Protein AF-A0A7J6QS42-F1 (afdb_monomer)

Sequence (152 aa):
EAPVTGYMFGKGLYFADCSSKSANYCFASRDSPYGVLVLCEVALGDQYKRVAAEYEAKRSCRKAKAHSTWGMGKTAPDPTAEAELPSVGGVTVPMGPLIDTTELVDAEAAQLGETSSLLYNEFIVYNTAQRDTLSRTGGFHANGSKHVIATD

InterPro domains:
  IPR012317 Poly(ADP-ribose) polymerase, catalytic domain [PF00644] (1-130)
  IPR012317 Poly(ADP-ribose) polymerase, catalytic domain [PS51059] (1-149)
  IPR050800 ADP-ribosyltransferase diphtheria toxin-like [PTHR10459] (1-130)

Solvent-accessible surface area (backbone atoms only — not comparable to full-atom values): 8600 Å² total; per-residue (Å²): 135,81,69,91,89,71,47,52,55,25,90,56,53,53,28,18,70,45,64,70,64,21,50,63,67,44,69,52,38,96,93,44,72,74,63,80,81,50,71,30,44,37,61,38,48,53,62,32,76,35,34,53,76,35,63,59,35,64,60,50,19,53,74,70,72,26,59,15,37,32,40,46,18,34,31,38,49,33,85,87,37,59,42,72,39,68,93,73,76,57,35,34,30,64,28,69,60,73,39,82,32,46,69,62,40,50,55,52,12,61,76,71,74,52,68,66,75,40,60,48,44,35,39,33,36,71,52,79,87,42,54,53,57,93,82,74,92,76,93,76,94,64,101,33,71,45,34,48,30,27,39,87

Secondary structure (DSSP, 8-state):
---TT--TTSSSEEEESSHHHHHHTTT--SSS------EEEEE--SEEEESS--TTHHHHHHHTT-SEEEE--SEEE-TTSEEEEGGGTSEEEEPSPEEE-HHHHHHHHHHHT-----SB-EEEES-GGGEE-SS--------S-EEEEEE-

Structure (mmCIF, N/CA/C/O backbone):
data_AF-A0A7J6QS42-F1
#
_entry.id   AF-A0A7J6QS42-F1
#
loop_
_atom_site.group_PDB
_atom_site.id
_atom_site.type_symbol
_atom_site.label_atom_id
_atom_site.label_alt_id
_atom_site.label_comp_id
_atom_site.label_asym_id
_atom_site.label_entity_id
_atom_site.label_seq_id
_atom_site.pdbx_PDB_ins_code
_atom_site.Cartn_x
_atom_site.Cartn_y
_atom_site.Cartn_z
_a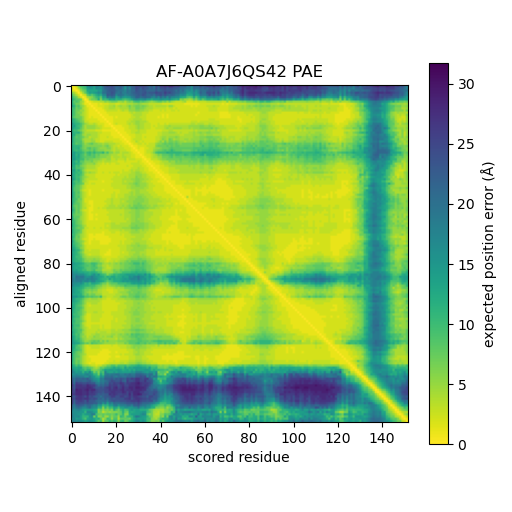tom_site.occupancy
_atom_site.B_iso_or_equiv
_atom_site.auth_seq_id
_atom_site.auth_comp_id
_atom_site.auth_asym_id
_atom_site.auth_atom_id
_atom_site.pdbx_PDB_model_num
ATOM 1 N N . GLU A 1 1 ? -2.488 -18.233 -7.571 1.00 37.78 1 GLU A N 1
ATOM 2 C CA . GLU A 1 1 ? -2.923 -18.108 -6.166 1.00 37.78 1 GLU A CA 1
ATOM 3 C C . GLU A 1 1 ? -1.658 -17.992 -5.329 1.00 37.78 1 GLU A C 1
ATOM 5 O O . GLU A 1 1 ? -0.790 -18.844 -5.477 1.00 37.78 1 GLU A O 1
ATOM 10 N N . ALA A 1 2 ? -1.474 -16.889 -4.601 1.00 34.91 2 ALA A N 1
ATOM 11 C CA . ALA A 1 2 ? -0.277 -16.680 -3.783 1.00 34.91 2 ALA A CA 1
ATOM 12 C C . ALA A 1 2 ? -0.443 -17.389 -2.420 1.00 34.91 2 ALA A C 1
ATOM 14 O O . ALA A 1 2 ? -1.568 -17.471 -1.921 1.00 34.91 2 ALA A O 1
ATOM 15 N N . PRO A 1 3 ? 0.630 -17.941 -1.823 1.00 38.31 3 PRO A N 1
ATOM 16 C CA . PRO A 1 3 ? 0.547 -18.712 -0.585 1.00 38.31 3 PRO A CA 1
ATOM 17 C C . PRO A 1 3 ? 0.034 -17.889 0.612 1.00 38.31 3 PRO A C 1
ATOM 19 O O . PRO A 1 3 ? 0.295 -16.697 0.751 1.00 38.31 3 PRO A O 1
ATOM 22 N N . VAL A 1 4 ? -0.686 -18.574 1.508 1.00 45.41 4 VAL A N 1
ATOM 23 C CA . VAL A 1 4 ? -1.508 -18.029 2.613 1.00 45.41 4 VAL A CA 1
ATOM 24 C C . VAL A 1 4 ? -0.695 -17.295 3.701 1.00 45.41 4 VAL A C 1
ATOM 26 O O . VAL A 1 4 ? -1.272 -16.654 4.573 1.00 45.41 4 VAL A O 1
ATOM 29 N N . THR A 1 5 ? 0.637 -17.313 3.633 1.00 43.00 5 THR A N 1
ATOM 30 C CA . THR A 1 5 ? 1.536 -16.612 4.567 1.00 43.00 5 THR A CA 1
ATOM 31 C C . THR A 1 5 ? 1.853 -15.161 4.170 1.00 43.00 5 THR A C 1
ATOM 33 O O . THR A 1 5 ? 2.549 -14.488 4.920 1.00 43.00 5 THR A O 1
ATOM 36 N N . GLY A 1 6 ? 1.374 -14.671 3.015 1.00 54.16 6 GLY A N 1
ATOM 37 C CA . GLY A 1 6 ? 1.755 -13.361 2.451 1.00 54.16 6 GLY A CA 1
ATOM 38 C C . GLY A 1 6 ? 0.734 -12.219 2.570 1.00 54.16 6 GLY A C 1
ATOM 39 O O . GLY A 1 6 ? 0.999 -11.130 2.080 1.00 54.16 6 GLY A O 1
ATOM 40 N N . TYR A 1 7 ? -0.435 -12.427 3.187 1.00 69.56 7 TYR A N 1
ATOM 41 C CA . TYR A 1 7 ? -1.496 -11.408 3.231 1.00 69.56 7 TYR A CA 1
ATOM 42 C C . TYR A 1 7 ? -1.469 -10.585 4.521 1.00 69.56 7 TYR A C 1
ATOM 44 O O . TYR A 1 7 ? -2.244 -10.860 5.440 1.00 69.56 7 TYR A O 1
ATOM 52 N N . MET A 1 8 ? -0.623 -9.553 4.582 1.00 85.38 8 MET A N 1
ATOM 53 C CA . MET A 1 8 ? -0.547 -8.662 5.753 1.00 85.38 8 MET A CA 1
ATOM 54 C C . MET A 1 8 ? -1.893 -8.005 6.099 1.00 85.38 8 MET A C 1
ATOM 56 O O . MET A 1 8 ? -2.140 -7.714 7.264 1.00 85.38 8 MET A O 1
ATOM 60 N N . PHE A 1 9 ? -2.791 -7.839 5.123 1.00 92.44 9 PHE A N 1
ATOM 61 C CA . PHE A 1 9 ? -4.093 -7.182 5.292 1.00 92.44 9 PHE A CA 1
ATOM 62 C C . PHE A 1 9 ? -5.266 -8.032 4.783 1.00 92.44 9 PHE A C 1
ATOM 64 O O . PHE A 1 9 ? -6.273 -7.521 4.276 1.00 92.44 9 PHE A O 1
ATOM 71 N N . GLY A 1 10 ? -5.138 -9.355 4.897 1.00 90.06 10 GLY A N 1
ATOM 72 C CA . GLY A 1 10 ? -6.159 -10.308 4.468 1.00 90.06 10 GLY A CA 1
ATOM 73 C C . GLY A 1 10 ? -6.274 -10.453 2.944 1.00 90.06 10 GLY A C 1
ATOM 74 O O . GLY A 1 10 ? -5.496 -9.899 2.168 1.00 90.06 10 GLY A O 1
ATOM 75 N N . LYS A 1 11 ? -7.247 -11.252 2.492 1.00 89.31 11 LYS A N 1
ATOM 76 C CA . LYS A 1 11 ? -7.420 -11.577 1.065 1.00 89.31 11 LYS A CA 1
ATOM 77 C C . LYS A 1 11 ? -7.986 -10.386 0.284 1.00 89.31 11 LYS A C 1
ATOM 79 O O . LYS A 1 11 ? -9.170 -10.069 0.429 1.00 89.31 11 LYS A O 1
ATOM 84 N N . GLY A 1 12 ? -7.164 -9.794 -0.577 1.00 89.19 12 GLY A N 1
ATOM 85 C CA . GLY A 1 12 ? -7.501 -8.674 -1.460 1.00 89.19 12 GLY A CA 1
ATOM 86 C C . GLY A 1 12 ? -6.528 -8.571 -2.638 1.00 89.19 12 GLY A C 1
ATOM 87 O O . GLY A 1 12 ? -5.664 -9.433 -2.801 1.00 89.19 12 GLY A O 1
ATOM 88 N N . LEU A 1 13 ? -6.693 -7.539 -3.462 1.00 89.19 13 LEU A N 1
ATOM 89 C CA . LEU A 1 13 ? -5.721 -7.154 -4.491 1.00 89.19 13 LEU A CA 1
ATOM 90 C C . LEU A 1 13 ? -4.771 -6.117 -3.891 1.00 89.19 13 LEU A C 1
ATOM 92 O O . LEU A 1 13 ? -5.256 -5.139 -3.323 1.00 89.19 13 LEU A O 1
ATOM 96 N N . TYR A 1 14 ? -3.466 -6.356 -4.010 1.00 90.38 14 TYR A N 1
ATOM 97 C CA . TYR A 1 14 ? -2.408 -5.548 -3.408 1.00 90.38 14 TYR A CA 1
ATOM 98 C C . TYR A 1 14 ? -1.747 -4.669 -4.464 1.00 90.38 14 TYR A C 1
ATOM 100 O O . TYR A 1 14 ? -1.490 -5.111 -5.587 1.00 90.38 14 TYR A O 1
ATOM 108 N N . PHE A 1 15 ? -1.493 -3.424 -4.085 1.00 90.69 15 PHE A N 1
ATOM 109 C CA . PHE A 1 15 ? -0.854 -2.431 -4.928 1.00 90.69 15 PHE A CA 1
ATOM 110 C C . PHE A 1 15 ? 0.157 -1.612 -4.115 1.00 90.69 15 PHE A C 1
ATOM 112 O O . PHE A 1 15 ? -0.073 -1.359 -2.930 1.00 90.69 15 PHE A O 1
ATOM 119 N N . ALA A 1 16 ? 1.227 -1.141 -4.752 1.00 91.31 16 ALA A N 1
ATOM 120 C CA . ALA A 1 16 ? 2.218 -0.244 -4.166 1.00 91.31 16 ALA A CA 1
ATOM 121 C C . ALA A 1 16 ? 2.474 0.988 -5.047 1.00 91.31 16 ALA A C 1
ATOM 123 O O . ALA A 1 16 ? 2.611 0.906 -6.271 1.00 91.31 16 ALA A O 1
ATOM 124 N N . ASP A 1 17 ? 2.556 2.156 -4.413 1.00 90.69 17 ASP A N 1
ATOM 125 C CA . ASP A 1 17 ? 2.899 3.431 -5.065 1.00 90.69 17 ASP A CA 1
ATOM 126 C C . ASP A 1 17 ? 4.409 3.564 -5.337 1.00 90.69 17 ASP A C 1
ATOM 128 O O . ASP A 1 17 ? 4.863 4.506 -5.984 1.00 90.69 17 ASP A O 1
ATOM 132 N N . CYS A 1 18 ? 5.189 2.580 -4.888 1.00 89.06 18 CYS A N 1
ATOM 133 C CA . CYS A 1 18 ? 6.613 2.457 -5.122 1.00 89.06 18 CYS A CA 1
ATOM 134 C C . CYS A 1 18 ? 6.897 1.272 -6.055 1.00 89.06 18 CYS A C 1
ATOM 136 O O . CYS A 1 18 ? 6.730 0.110 -5.682 1.00 89.06 18 CYS A O 1
ATOM 138 N N . SER A 1 19 ? 7.392 1.555 -7.262 1.00 86.44 19 SER A N 1
ATOM 139 C 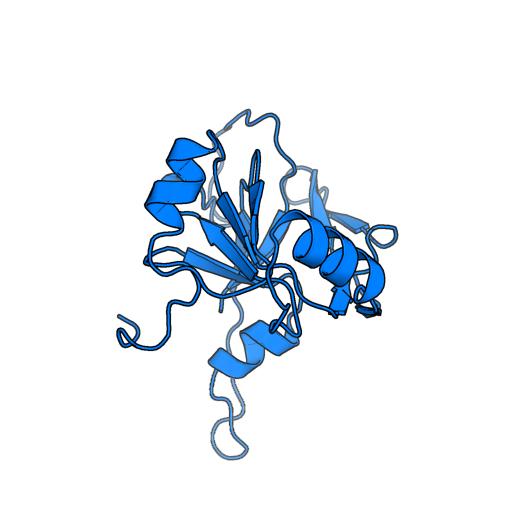CA . SER A 1 19 ? 7.647 0.527 -8.280 1.00 86.44 19 SER A CA 1
ATOM 140 C C . SER A 1 19 ? 8.665 -0.529 -7.848 1.00 86.44 19 SER A C 1
ATOM 142 O O . SER A 1 19 ? 8.542 -1.685 -8.246 1.00 86.44 19 SER A O 1
ATOM 144 N N . SER A 1 20 ? 9.654 -0.171 -7.020 1.00 84.00 20 SER A N 1
ATOM 145 C CA . SER A 1 20 ? 10.667 -1.116 -6.535 1.00 84.00 20 SER A CA 1
ATOM 146 C C . SER A 1 20 ? 10.085 -2.157 -5.578 1.00 84.00 20 SER A C 1
ATOM 148 O O . SER A 1 20 ? 10.562 -3.290 -5.567 1.00 84.00 20 SER A O 1
ATOM 150 N N . LYS A 1 21 ? 9.027 -1.820 -4.826 1.00 86.44 21 LYS A N 1
ATOM 151 C CA . LYS A 1 21 ? 8.308 -2.783 -3.985 1.00 86.44 21 LYS A CA 1
ATOM 152 C C . LYS A 1 21 ? 7.620 -3.839 -4.841 1.00 86.44 21 LYS A C 1
ATOM 154 O O . LYS A 1 21 ? 7.903 -5.019 -4.655 1.00 86.44 21 LYS A O 1
ATOM 159 N N . SER A 1 22 ? 6.836 -3.419 -5.830 1.00 83.19 22 SER A N 1
ATOM 160 C CA . SER A 1 22 ? 6.177 -4.342 -6.759 1.00 83.19 22 SER A CA 1
ATOM 161 C C . SER A 1 22 ? 7.177 -5.121 -7.622 1.00 83.19 22 SER A C 1
ATOM 163 O O . SER A 1 22 ? 6.989 -6.304 -7.895 1.00 83.19 22 SER A O 1
ATOM 165 N N . ALA A 1 23 ? 8.307 -4.513 -8.000 1.00 84.56 23 ALA A N 1
ATOM 166 C CA . ALA A 1 23 ? 9.351 -5.193 -8.770 1.00 84.56 23 ALA A CA 1
ATOM 167 C C . ALA A 1 23 ? 9.983 -6.368 -8.009 1.00 84.56 23 ALA A C 1
ATOM 169 O O . ALA A 1 23 ? 10.377 -7.353 -8.635 1.00 84.56 23 ALA A O 1
ATOM 170 N N . ASN A 1 24 ? 10.037 -6.316 -6.674 1.00 83.06 24 ASN A N 1
ATOM 171 C CA . ASN A 1 24 ? 10.552 -7.429 -5.873 1.00 83.06 24 ASN A CA 1
ATOM 172 C C . ASN A 1 24 ? 9.699 -8.698 -6.018 1.00 83.06 24 ASN A C 1
ATOM 174 O O . ASN A 1 24 ? 10.228 -9.804 -5.905 1.00 83.06 24 ASN A O 1
ATOM 178 N N . TYR A 1 25 ? 8.412 -8.556 -6.337 1.00 81.69 25 TYR A N 1
ATOM 179 C CA . TYR A 1 25 ? 7.516 -9.682 -6.587 1.00 81.69 25 TYR A CA 1
ATOM 180 C C . TYR A 1 25 ? 7.597 -10.232 -8.019 1.00 81.69 25 TYR A C 1
ATOM 182 O O . TYR A 1 25 ? 7.042 -11.292 -8.305 1.00 81.69 25 TYR A O 1
ATOM 190 N N . CYS A 1 26 ? 8.351 -9.590 -8.920 1.00 81.81 26 CYS A N 1
ATOM 191 C CA . CYS A 1 26 ? 8.650 -10.160 -10.238 1.00 81.81 26 CYS A CA 1
ATOM 192 C C . CYS A 1 26 ? 9.636 -11.340 -10.167 1.00 81.81 26 CYS A C 1
ATOM 194 O O . CYS A 1 26 ? 9.779 -12.057 -11.154 1.00 81.81 26 CYS A O 1
ATOM 196 N N . PHE A 1 27 ? 10.345 -11.524 -9.041 1.00 82.31 27 PHE A N 1
ATOM 197 C CA . PHE A 1 27 ? 11.399 -12.537 -8.866 1.00 82.31 27 PH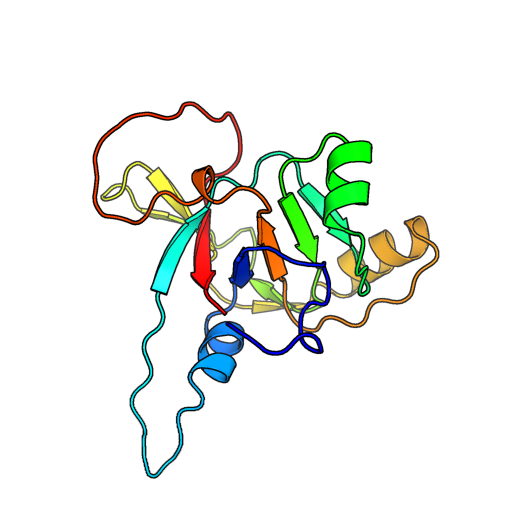E A CA 1
ATOM 198 C C . PHE A 1 27 ? 12.448 -12.539 -9.995 1.00 82.31 27 PHE A C 1
ATOM 200 O O . PHE A 1 27 ? 13.023 -13.578 -10.331 1.00 82.31 27 PHE A O 1
ATOM 207 N N . ALA A 1 28 ? 12.709 -11.362 -10.578 1.00 83.25 28 ALA A N 1
ATOM 208 C CA . ALA A 1 28 ? 13.736 -11.195 -11.594 1.00 83.25 28 ALA A CA 1
ATOM 209 C C . ALA A 1 28 ? 15.114 -11.512 -10.996 1.00 83.25 28 ALA A C 1
ATOM 211 O O . ALA A 1 28 ? 15.430 -11.163 -9.857 1.00 83.25 28 ALA A O 1
ATOM 212 N N . SER A 1 29 ? 15.950 -12.182 -11.777 1.00 87.31 29 SER A N 1
ATOM 213 C CA . SER A 1 29 ? 17.296 -12.589 -11.381 1.00 87.31 29 SER A CA 1
ATOM 214 C C . SER A 1 29 ? 18.284 -12.295 -12.503 1.00 87.31 29 SER A C 1
ATOM 216 O O . SER A 1 29 ? 17.900 -11.936 -13.613 1.00 87.31 29 SER A O 1
ATOM 218 N N . ARG A 1 30 ? 19.582 -12.465 -12.244 1.00 87.50 30 ARG A N 1
ATOM 219 C CA . ARG A 1 30 ? 20.602 -12.297 -13.293 1.00 87.50 30 ARG A CA 1
ATOM 220 C C . ARG A 1 30 ? 20.402 -13.271 -14.460 1.00 87.50 30 ARG A C 1
ATOM 222 O O . ARG A 1 30 ? 20.690 -12.902 -15.592 1.00 87.50 30 ARG A O 1
ATOM 229 N N . ASP A 1 31 ? 19.878 -14.463 -14.175 1.00 90.06 31 ASP A N 1
ATOM 230 C CA . ASP A 1 31 ? 19.617 -15.511 -15.168 1.00 90.06 31 ASP A CA 1
ATOM 231 C C . ASP A 1 31 ? 18.249 -15.344 -15.853 1.00 90.06 31 ASP A C 1
ATOM 233 O O . ASP A 1 31 ? 18.027 -15.863 -16.945 1.00 90.06 31 ASP A O 1
ATOM 237 N N . SER A 1 32 ? 17.333 -14.590 -15.234 1.00 85.94 32 SER A N 1
ATOM 238 C CA . SER A 1 32 ? 16.029 -14.224 -15.793 1.00 85.94 32 SER A CA 1
ATOM 239 C C . SER A 1 32 ? 15.713 -12.755 -15.477 1.00 85.94 32 SER A C 1
ATOM 241 O O . SER A 1 32 ? 15.030 -12.462 -14.493 1.00 85.94 32 SER A O 1
ATOM 243 N N . PRO A 1 33 ? 16.259 -11.805 -16.260 1.00 87.88 33 PRO A N 1
ATOM 244 C CA . PRO A 1 33 ? 16.255 -10.382 -15.906 1.00 87.88 33 PRO A CA 1
ATOM 245 C C . PRO A 1 33 ? 14.953 -9.656 -16.267 1.00 87.88 33 PRO A C 1
ATOM 247 O O . PRO A 1 33 ? 14.841 -8.451 -16.047 1.00 87.88 33 PRO A O 1
ATOM 250 N N . TYR A 1 34 ? 13.981 -10.354 -16.855 1.00 88.44 34 TYR A N 1
ATOM 251 C CA . TYR A 1 34 ? 12.743 -9.755 -17.338 1.00 88.44 34 TYR A CA 1
ATOM 252 C C . TYR A 1 34 ? 11.631 -9.909 -16.299 1.00 88.44 34 TYR A C 1
ATOM 254 O O . TYR A 1 34 ? 11.274 -11.022 -15.926 1.00 88.44 34 TYR A O 1
ATOM 262 N N . GLY A 1 35 ? 11.063 -8.783 -15.871 1.00 84.00 35 GLY A N 1
ATOM 263 C CA . GLY A 1 35 ? 9.864 -8.707 -15.039 1.00 84.00 35 GLY A CA 1
ATOM 264 C C . GLY A 1 35 ? 8.808 -7.836 -15.712 1.00 84.00 35 GLY A C 1
ATOM 265 O O . GLY A 1 35 ? 9.136 -6.966 -16.520 1.00 84.00 35 GLY A O 1
ATOM 266 N N . VAL A 1 36 ? 7.538 -8.074 -15.394 1.00 85.00 36 VAL A N 1
ATOM 267 C CA . VAL A 1 36 ? 6.422 -7.262 -15.888 1.00 85.00 36 VAL A CA 1
ATOM 268 C C . VAL A 1 36 ? 5.741 -6.625 -14.692 1.00 85.00 36 VAL A C 1
ATOM 270 O O . VAL A 1 36 ? 5.236 -7.326 -13.823 1.00 85.00 36 VAL A O 1
ATOM 273 N N . LEU A 1 37 ? 5.699 -5.296 -14.687 1.00 84.12 37 LEU A N 1
ATOM 274 C CA . LEU A 1 37 ? 4.870 -4.532 -13.767 1.00 84.12 37 LEU A CA 1
ATOM 275 C C . LEU A 1 37 ? 3.574 -4.146 -14.463 1.00 84.12 37 LEU A C 1
ATOM 277 O O . LEU A 1 37 ? 3.583 -3.698 -15.612 1.00 84.12 37 LEU A O 1
ATOM 281 N N . VAL A 1 38 ? 2.462 -4.300 -13.752 1.00 84.88 38 VAL A N 1
ATOM 282 C CA . VAL A 1 38 ? 1.153 -3.858 -14.224 1.00 84.88 38 VAL A CA 1
ATOM 283 C C . VAL A 1 38 ? 0.766 -2.610 -13.450 1.00 84.88 38 VAL A C 1
ATOM 285 O O . VAL A 1 38 ? 0.673 -2.632 -12.226 1.00 84.88 38 VAL A O 1
ATOM 288 N N . LEU A 1 39 ? 0.528 -1.523 -14.178 1.00 84.88 39 LEU A N 1
ATOM 289 C CA . LEU A 1 39 ? -0.059 -0.305 -13.634 1.00 84.88 39 LEU A CA 1
ATOM 290 C C . LEU A 1 39 ? -1.581 -0.401 -13.741 1.00 84.88 39 LEU A C 1
ATOM 292 O O . LEU A 1 39 ? -2.111 -0.726 -14.806 1.00 84.88 39 LEU A O 1
ATOM 296 N N . CYS A 1 40 ? -2.282 -0.130 -12.644 1.00 83.38 40 CYS A N 1
ATOM 297 C CA . CYS A 1 40 ? -3.742 -0.134 -12.595 1.00 83.38 40 CYS A CA 1
ATOM 298 C C . CYS A 1 40 ? -4.259 1.200 -12.068 1.00 83.38 40 CYS A C 1
ATOM 300 O O . CYS A 1 40 ? -3.696 1.737 -11.117 1.00 83.38 40 CYS A O 1
ATOM 302 N N . GLU A 1 41 ? -5.363 1.687 -12.636 1.00 84.69 41 GLU A N 1
ATOM 303 C CA . GLU A 1 41 ? -6.187 2.681 -11.955 1.00 84.69 41 GLU A CA 1
ATOM 304 C C . GLU A 1 41 ? -6.959 1.970 -10.838 1.00 84.69 41 GLU A C 1
ATOM 306 O O . GLU A 1 41 ? -7.647 0.967 -11.070 1.00 84.69 41 GLU A O 1
ATOM 311 N N . VAL A 1 42 ? -6.820 2.471 -9.613 1.00 83.56 42 VAL A N 1
ATOM 312 C CA . VAL A 1 42 ? -7.457 1.879 -8.437 1.00 83.56 42 VAL A CA 1
ATOM 313 C C . VAL A 1 42 ? -8.333 2.918 -7.753 1.00 83.56 42 VAL A C 1
ATOM 315 O O . VAL A 1 42 ? -7.864 3.971 -7.320 1.00 83.56 42 VAL A O 1
ATOM 318 N N . ALA A 1 43 ? -9.622 2.601 -7.621 1.00 86.69 43 ALA A N 1
ATOM 319 C CA . ALA A 1 43 ? -10.567 3.414 -6.864 1.00 86.69 43 ALA A CA 1
ATOM 320 C C . ALA A 1 43 ? -10.449 3.092 -5.365 1.00 86.69 43 ALA A C 1
ATOM 322 O O . ALA A 1 43 ? -11.113 2.181 -4.853 1.00 86.69 43 ALA A O 1
ATOM 323 N N . LEU A 1 44 ? -9.583 3.834 -4.667 1.00 88.44 44 LEU A N 1
ATOM 324 C CA . LEU A 1 44 ? -9.297 3.609 -3.246 1.00 88.44 44 LEU A CA 1
ATOM 325 C C . LEU A 1 44 ? -10.439 4.065 -2.329 1.00 88.44 44 LEU A C 1
ATOM 327 O O . LEU A 1 44 ? -10.699 3.395 -1.328 1.00 88.44 44 LEU A O 1
ATOM 331 N N . GLY A 1 45 ? -11.139 5.149 -2.685 1.00 89.50 45 GLY A N 1
ATOM 332 C CA . GLY A 1 45 ? -12.190 5.748 -1.851 1.00 89.50 45 GLY A CA 1
ATOM 333 C C . GLY A 1 45 ? -11.686 6.102 -0.447 1.00 89.50 45 GLY A C 1
ATOM 334 O O . GLY A 1 45 ? -10.494 6.314 -0.250 1.00 89.50 45 GLY A O 1
ATOM 335 N N . ASP A 1 46 ? -12.583 6.130 0.541 1.00 92.50 46 ASP A N 1
ATOM 336 C CA . ASP A 1 46 ? -12.177 6.220 1.950 1.00 92.50 46 ASP A CA 1
ATOM 337 C C . ASP A 1 46 ? -11.312 5.022 2.352 1.00 92.50 46 ASP A C 1
ATOM 339 O O . ASP A 1 46 ? -11.685 3.868 2.116 1.00 92.50 46 ASP A O 1
ATOM 343 N N . GLN A 1 47 ? -10.181 5.299 2.991 1.00 94.06 47 GLN A N 1
ATOM 344 C CA . GLN A 1 47 ? -9.170 4.297 3.302 1.00 94.06 47 GLN A CA 1
ATOM 345 C C . GLN A 1 47 ? -9.139 3.994 4.795 1.00 94.06 47 GLN A C 1
ATOM 347 O O . GLN A 1 47 ? -9.115 4.887 5.642 1.00 94.06 47 GLN A O 1
ATOM 352 N N . TYR A 1 48 ? -9.081 2.710 5.116 1.00 96.50 48 TYR A N 1
ATOM 353 C CA . TYR A 1 48 ? -8.820 2.217 6.450 1.00 96.50 48 TYR A CA 1
ATOM 354 C C . TYR A 1 48 ? -7.313 2.126 6.677 1.00 96.50 48 TYR A C 1
ATOM 356 O O . TYR A 1 48 ? -6.647 1.247 6.129 1.00 96.50 48 TYR A O 1
ATOM 364 N N . LYS A 1 49 ? -6.767 3.066 7.447 1.00 96.50 49 LYS A N 1
ATOM 365 C CA . LYS A 1 49 ? -5.329 3.152 7.708 1.00 96.50 49 LYS A CA 1
ATOM 366 C C . LYS A 1 49 ? -4.878 2.081 8.689 1.00 96.50 49 LYS A C 1
ATOM 368 O O . LYS A 1 49 ? -5.531 1.852 9.707 1.00 96.50 49 LYS A O 1
ATOM 373 N N . ARG A 1 50 ? -3.741 1.455 8.395 1.00 96.62 50 ARG A N 1
ATOM 374 C CA . ARG A 1 50 ? -3.065 0.495 9.265 1.00 96.62 50 ARG A CA 1
ATOM 375 C C . ARG A 1 50 ? -1.559 0.679 9.220 1.00 96.62 50 ARG A C 1
ATOM 377 O O . ARG A 1 50 ? -0.993 0.912 8.160 1.00 96.62 50 ARG A O 1
ATOM 384 N N . VAL A 1 51 ? -0.916 0.526 10.373 1.00 96.19 51 VAL A N 1
ATOM 385 C CA . VAL A 1 51 ? 0.546 0.638 10.522 1.00 96.19 51 VAL A CA 1
ATOM 386 C C . VAL A 1 51 ? 1.230 -0.718 10.729 1.00 96.19 51 VAL A C 1
ATOM 388 O O . VAL A 1 51 ? 2.446 -0.828 10.584 1.00 96.19 51 VAL A O 1
ATOM 391 N N . ALA A 1 52 ? 0.448 -1.752 11.047 1.00 93.62 52 ALA A N 1
ATOM 392 C CA . ALA A 1 52 ? 0.885 -3.127 11.247 1.00 93.62 52 ALA A CA 1
ATOM 393 C C . ALA A 1 52 ? -0.100 -4.108 10.594 1.00 93.62 52 ALA A C 1
ATOM 395 O O . ALA A 1 52 ? -1.228 -3.745 10.256 1.00 93.62 52 ALA A O 1
ATOM 396 N N . ALA A 1 53 ? 0.329 -5.360 10.417 1.00 92.56 53 ALA A N 1
ATOM 397 C CA . ALA A 1 53 ? -0.478 -6.396 9.783 1.00 92.56 53 ALA A CA 1
ATOM 398 C C . ALA A 1 53 ? -1.792 -6.665 10.541 1.00 92.56 53 ALA A C 1
ATOM 400 O O . ALA A 1 53 ? -1.812 -6.827 11.761 1.00 92.56 53 ALA A O 1
ATOM 401 N N . GLU A 1 54 ? -2.884 -6.808 9.794 1.00 92.75 54 GLU A N 1
ATOM 402 C CA . GLU A 1 54 ? -4.188 -7.223 10.299 1.00 92.75 54 GLU A CA 1
ATOM 403 C C . GLU A 1 54 ? -4.851 -8.195 9.314 1.00 92.75 54 GLU A C 1
ATOM 405 O O . GLU A 1 54 ? -5.450 -7.812 8.309 1.00 92.75 54 GLU A O 1
ATOM 410 N N . TYR A 1 55 ? -4.821 -9.486 9.640 1.00 91.31 55 TYR A N 1
ATOM 411 C CA . TYR A 1 55 ? -5.377 -10.538 8.780 1.00 91.31 55 TYR A CA 1
ATOM 412 C C . TYR A 1 55 ? -6.893 -10.410 8.538 1.00 91.31 55 TYR A C 1
ATOM 414 O O . TYR A 1 55 ? -7.399 -10.834 7.499 1.00 91.31 55 TYR A O 1
ATOM 422 N N . GLU A 1 56 ? -7.615 -9.774 9.466 1.00 92.75 56 GLU A N 1
ATOM 423 C CA . GLU A 1 56 ? -9.053 -9.490 9.376 1.00 92.75 56 GLU A CA 1
ATOM 424 C C . GLU A 1 56 ? -9.357 -8.093 8.794 1.00 92.75 56 GLU A C 1
ATOM 426 O O . GLU A 1 56 ? -10.497 -7.625 8.879 1.00 92.75 56 GLU A O 1
ATOM 431 N N . ALA A 1 57 ? -8.382 -7.419 8.166 1.00 93.31 57 ALA A N 1
ATOM 432 C CA . ALA A 1 57 ? -8.534 -6.038 7.696 1.00 93.31 57 ALA A CA 1
ATOM 433 C C . ALA A 1 57 ? -9.724 -5.842 6.745 1.00 93.31 57 ALA A C 1
ATOM 435 O O . ALA A 1 57 ? -10.387 -4.815 6.818 1.00 93.31 57 ALA A O 1
ATOM 436 N N . LYS A 1 58 ? -10.117 -6.845 5.943 1.00 93.56 58 LYS A N 1
ATOM 437 C CA . LYS A 1 58 ? -11.361 -6.781 5.144 1.00 93.56 58 LYS A CA 1
ATOM 438 C C . LYS A 1 58 ? -12.601 -6.527 6.009 1.00 93.56 58 LYS A C 1
ATOM 440 O O . LYS A 1 58 ? -13.483 -5.745 5.646 1.00 93.56 58 LYS A O 1
ATOM 445 N N . ARG A 1 59 ? -12.702 -7.213 7.149 1.00 94.12 59 ARG A N 1
ATOM 446 C CA . ARG A 1 59 ? -13.819 -7.063 8.087 1.00 94.12 59 ARG A CA 1
ATOM 447 C C . ARG A 1 59 ? -13.738 -5.716 8.803 1.00 94.12 59 ARG A C 1
ATOM 449 O O . ARG A 1 59 ? -14.775 -5.061 8.939 1.00 94.12 59 ARG A O 1
ATOM 456 N N . SER A 1 60 ? -12.544 -5.318 9.232 1.00 96.00 60 SER A N 1
ATOM 457 C CA . SER A 1 60 ? -12.300 -4.057 9.943 1.00 96.00 60 SER A CA 1
ATOM 458 C C . SER A 1 60 ? -12.527 -2.834 9.050 1.00 96.00 60 SER A C 1
ATOM 460 O O . SER A 1 60 ? -13.284 -1.952 9.442 1.00 96.00 60 SER A O 1
ATOM 462 N N . CYS A 1 61 ? -12.035 -2.846 7.810 1.00 95.31 61 CYS A N 1
ATOM 463 C CA . CYS A 1 61 ? -12.295 -1.841 6.773 1.00 95.31 61 CYS A CA 1
ATOM 464 C C . CYS A 1 61 ? -13.800 -1.621 6.570 1.00 95.31 61 CYS A C 1
ATOM 466 O O . CYS A 1 61 ? -14.292 -0.496 6.644 1.00 95.31 61 CYS A O 1
ATOM 468 N N . ARG A 1 62 ? -14.576 -2.707 6.426 1.00 93.56 62 ARG A N 1
ATOM 469 C CA . ARG A 1 62 ? -16.042 -2.615 6.319 1.00 93.56 62 ARG A CA 1
ATOM 470 C C . ARG A 1 62 ? -16.679 -2.022 7.578 1.00 93.56 62 ARG A C 1
ATOM 472 O O . ARG A 1 62 ? -17.620 -1.241 7.475 1.00 93.56 62 ARG A O 1
ATOM 479 N N . LYS A 1 63 ? -16.203 -2.399 8.770 1.00 96.25 63 LYS A N 1
ATOM 480 C CA . LYS A 1 63 ? -16.703 -1.858 10.047 1.00 96.25 63 LYS A CA 1
ATOM 481 C C . LYS A 1 63 ? -16.406 -0.360 10.174 1.00 96.25 63 LYS A C 1
ATOM 483 O O . LYS A 1 63 ? -17.257 0.375 10.667 1.00 96.25 63 LYS A O 1
ATOM 488 N N . ALA A 1 64 ? -15.247 0.072 9.685 1.00 95.38 64 ALA A N 1
ATOM 489 C CA . ALA A 1 64 ? -14.838 1.469 9.594 1.00 95.38 64 ALA A CA 1
ATOM 490 C C . ALA A 1 64 ? -15.566 2.248 8.482 1.00 95.38 64 ALA A C 1
ATOM 492 O O . ALA A 1 64 ? -15.355 3.447 8.356 1.00 95.38 64 ALA A O 1
ATOM 493 N N . LYS A 1 65 ? -16.443 1.590 7.703 1.00 94.94 65 LYS A N 1
ATOM 494 C CA . LYS A 1 65 ? -17.140 2.162 6.537 1.00 94.94 65 LYS A CA 1
ATOM 495 C C . LYS A 1 65 ? -16.181 2.696 5.462 1.00 94.94 65 LYS A C 1
ATOM 497 O O . LYS A 1 65 ? -16.529 3.617 4.737 1.00 94.94 65 LYS A O 1
ATOM 502 N N . ALA A 1 66 ? -15.004 2.087 5.357 1.00 92.56 66 ALA A N 1
ATOM 503 C CA . ALA A 1 66 ? -14.005 2.376 4.339 1.00 92.56 66 ALA A CA 1
ATOM 504 C C . ALA A 1 66 ? -14.109 1.395 3.156 1.00 92.56 66 ALA A C 1
ATOM 506 O O . ALA A 1 66 ? -14.699 0.312 3.265 1.00 92.56 66 ALA A O 1
ATOM 507 N N . HIS A 1 67 ? -13.506 1.773 2.032 1.00 93.06 67 HIS A N 1
ATOM 508 C CA . HIS A 1 67 ? -13.559 1.070 0.748 1.00 93.06 67 HIS A CA 1
ATOM 509 C C . HIS A 1 67 ? -12.283 0.273 0.443 1.00 93.06 67 HIS A C 1
ATOM 511 O O . HIS A 1 67 ? -12.324 -0.685 -0.333 1.00 93.06 67 HIS A O 1
ATOM 517 N N . SER A 1 68 ? -11.157 0.656 1.040 1.00 93.44 68 SER A N 1
ATOM 518 C CA . SER A 1 68 ? -9.856 0.001 0.890 1.00 93.44 68 SER A CA 1
ATOM 519 C C . SER A 1 68 ? -9.058 0.076 2.190 1.00 93.44 68 SER A C 1
ATOM 521 O O . SER A 1 68 ? -9.398 0.850 3.085 1.00 93.44 68 SER A O 1
ATOM 523 N N . THR A 1 69 ? -7.999 -0.721 2.302 1.00 95.56 69 THR A N 1
ATOM 524 C CA . THR A 1 69 ? -7.011 -0.603 3.383 1.00 95.56 69 THR A CA 1
ATOM 525 C C . THR A 1 69 ? -5.764 0.088 2.851 1.00 95.56 69 THR A C 1
ATOM 527 O O . THR A 1 69 ? -5.305 -0.229 1.753 1.00 95.56 69 THR A O 1
ATOM 530 N N . TRP A 1 70 ? -5.208 1.000 3.643 1.00 95.62 70 TRP A N 1
ATOM 531 C CA . TRP A 1 70 ? -3.901 1.603 3.413 1.00 95.62 70 TRP A CA 1
ATOM 532 C C . TRP A 1 70 ? -2.944 1.143 4.512 1.00 95.62 70 TRP A C 1
ATOM 534 O O . TRP A 1 70 ? -3.015 1.610 5.649 1.00 95.62 70 TRP A O 1
ATOM 544 N N . GLY A 1 71 ? -2.060 0.211 4.166 1.00 95.88 71 GLY A N 1
ATOM 545 C CA . GLY A 1 71 ? -0.877 -0.107 4.954 1.00 95.88 71 GLY A CA 1
ATOM 546 C C . GLY A 1 71 ? 0.137 1.022 4.806 1.00 95.88 71 GLY A C 1
ATOM 547 O O . GLY A 1 71 ? 0.719 1.183 3.736 1.00 95.88 71 GLY A O 1
ATOM 548 N N . MET A 1 72 ? 0.320 1.822 5.850 1.00 96.19 72 MET A N 1
ATOM 549 C CA . MET A 1 72 ? 1.173 3.007 5.824 1.00 96.19 72 MET A CA 1
ATOM 550 C C . MET A 1 72 ? 2.638 2.622 6.025 1.00 96.19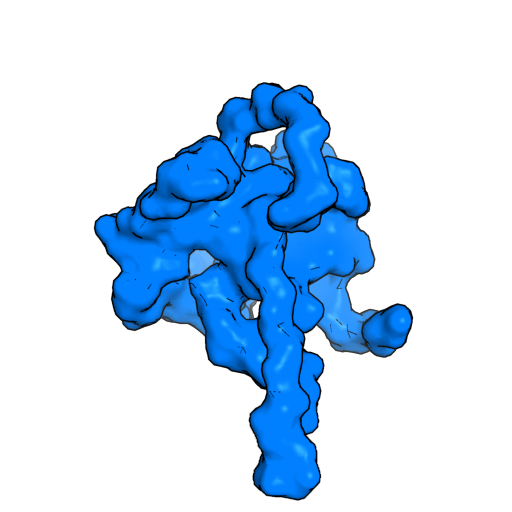 72 MET A C 1
ATOM 552 O O . MET A 1 72 ? 3.003 2.084 7.072 1.00 96.19 72 MET A O 1
ATOM 556 N N . GLY A 1 73 ? 3.472 2.907 5.025 1.00 94.94 73 GLY A N 1
ATOM 557 C CA . GLY A 1 73 ? 4.915 2.693 5.087 1.00 94.94 73 GLY A CA 1
ATOM 558 C C . GLY A 1 73 ? 5.681 3.953 5.466 1.00 94.94 73 GLY A C 1
ATOM 559 O O . GLY A 1 73 ? 5.203 5.061 5.236 1.00 94.94 73 GLY A O 1
ATOM 560 N N . LYS A 1 74 ? 6.885 3.768 6.020 1.00 96.38 74 LYS A N 1
ATOM 561 C CA . LYS A 1 74 ? 7.825 4.841 6.409 1.00 96.38 74 LYS A CA 1
ATOM 562 C C . LYS A 1 74 ? 8.544 5.513 5.232 1.00 96.38 74 LYS A C 1
ATOM 564 O O . LYS A 1 74 ? 9.354 6.414 5.420 1.00 96.38 74 LYS A O 1
ATOM 569 N N . THR A 1 75 ? 8.278 5.068 4.013 1.00 95.31 75 THR A N 1
ATOM 570 C CA . THR A 1 75 ? 8.799 5.647 2.782 1.00 95.31 75 THR A CA 1
ATOM 571 C C . THR A 1 75 ? 7.698 5.647 1.730 1.00 95.31 75 THR A C 1
ATOM 573 O O . THR A 1 75 ? 7.133 4.599 1.414 1.00 95.31 75 THR A O 1
ATOM 576 N N . ALA A 1 76 ? 7.393 6.815 1.175 1.00 94.50 76 ALA A N 1
ATOM 577 C CA . ALA A 1 76 ? 6.338 6.991 0.179 1.00 94.50 76 ALA A CA 1
ATOM 578 C C . ALA A 1 76 ? 6.739 8.054 -0.853 1.00 94.50 76 ALA A C 1
ATOM 580 O O . ALA A 1 76 ? 7.636 8.850 -0.572 1.00 94.50 76 ALA A O 1
ATOM 581 N N . PRO A 1 77 ? 6.113 8.088 -2.038 1.00 92.69 77 PRO A N 1
ATOM 582 C CA . PRO A 1 77 ? 6.259 9.201 -2.972 1.00 92.69 77 PRO A CA 1
ATOM 583 C C . PRO A 1 77 ? 5.903 10.542 -2.319 1.00 92.69 77 PRO A C 1
ATOM 585 O O . PRO A 1 77 ? 5.009 10.606 -1.473 1.00 92.69 77 PRO A O 1
ATOM 588 N N . ASP A 1 78 ? 6.602 11.606 -2.708 1.00 91.19 78 ASP A N 1
ATOM 589 C CA . ASP A 1 78 ? 6.275 12.962 -2.275 1.00 91.19 78 ASP A CA 1
ATOM 590 C C . ASP A 1 78 ? 4.854 13.329 -2.751 1.00 91.19 78 ASP A C 1
ATOM 592 O O . ASP A 1 78 ? 4.617 13.391 -3.961 1.00 91.19 78 ASP A O 1
ATOM 596 N N . PRO A 1 79 ? 3.899 13.602 -1.841 1.00 87.12 79 PRO A N 1
ATOM 597 C CA . PRO A 1 79 ? 2.524 13.924 -2.221 1.00 87.12 79 PRO A CA 1
ATOM 598 C C . PRO A 1 79 ? 2.406 15.256 -2.976 1.00 87.12 79 PRO A C 1
ATOM 600 O O . PRO A 1 79 ? 1.360 15.551 -3.544 1.00 87.12 79 PRO A O 1
ATOM 603 N N . THR A 1 80 ? 3.452 16.087 -2.984 1.00 89.19 80 THR A N 1
ATOM 604 C CA . THR A 1 80 ? 3.505 17.320 -3.782 1.00 89.19 80 THR A CA 1
ATOM 605 C C . THR A 1 80 ? 4.020 17.087 -5.203 1.00 89.19 80 THR A C 1
ATOM 607 O O . THR A 1 80 ? 3.864 17.954 -6.063 1.00 89.19 80 THR A O 1
ATOM 610 N N . ALA A 1 81 ? 4.595 15.911 -5.468 1.00 87.69 81 ALA A N 1
ATOM 611 C CA . ALA A 1 81 ? 5.119 15.497 -6.762 1.00 87.69 81 ALA A CA 1
ATOM 612 C C . ALA A 1 81 ? 4.124 14.588 -7.504 1.00 87.69 81 ALA A C 1
ATOM 614 O O . ALA A 1 81 ? 4.494 13.583 -8.099 1.00 87.69 81 ALA A O 1
ATOM 615 N N . GLU A 1 82 ? 2.837 14.912 -7.486 1.00 86.31 82 GLU A N 1
ATOM 616 C CA . GLU A 1 82 ? 1.849 14.175 -8.270 1.00 86.31 82 GLU A CA 1
ATOM 617 C C . GLU A 1 82 ? 1.804 14.676 -9.720 1.00 86.31 82 GLU A C 1
ATOM 619 O O . GLU A 1 82 ? 1.898 15.875 -9.995 1.00 86.31 82 GLU A O 1
ATOM 624 N N . ALA A 1 83 ? 1.642 13.751 -10.666 1.00 85.12 83 ALA A N 1
ATOM 625 C CA . ALA A 1 83 ? 1.399 14.076 -12.066 1.00 85.12 83 ALA A CA 1
ATOM 626 C C . ALA A 1 83 ? 0.028 13.554 -12.489 1.00 85.12 83 ALA A C 1
ATOM 628 O O . ALA A 1 83 ? -0.286 12.381 -12.300 1.00 85.12 83 ALA A O 1
ATOM 629 N N . GLU A 1 84 ? -0.780 14.399 -13.117 1.00 83.88 84 GLU A N 1
ATOM 630 C CA . GLU A 1 84 ? -1.969 13.921 -13.814 1.00 83.88 84 GLU A CA 1
ATOM 631 C C . GLU A 1 84 ? -1.569 13.311 -15.158 1.00 83.88 84 GLU A C 1
ATOM 633 O O . GLU A 1 84 ? -0.705 13.838 -15.865 1.00 83.88 84 GLU A O 1
ATOM 638 N N . LEU A 1 85 ? -2.227 12.218 -15.545 1.00 78.12 85 LEU A N 1
ATOM 639 C CA . LEU A 1 85 ? -2.170 11.678 -16.901 1.00 78.12 85 LEU A CA 1
ATOM 640 C C . LEU A 1 85 ? -3.476 12.012 -17.646 1.00 78.12 85 LEU A C 1
ATOM 642 O O . LEU A 1 85 ? -4.460 11.267 -17.552 1.00 78.12 85 LEU A O 1
ATOM 646 N N . PRO A 1 86 ? -3.512 13.101 -18.443 1.00 69.00 86 PRO A N 1
ATOM 647 C CA . PRO A 1 86 ? -4.722 13.518 -19.154 1.00 69.00 86 PRO A CA 1
ATOM 648 C C . PRO A 1 86 ? -5.194 12.485 -20.183 1.00 69.00 86 PRO A C 1
ATOM 650 O O . PRO A 1 86 ? -6.387 12.363 -20.449 1.00 69.00 86 PRO A O 1
ATOM 653 N N . SER A 1 87 ? -4.263 11.710 -20.746 1.00 68.44 87 SER A N 1
ATOM 654 C CA . SER A 1 87 ? -4.522 10.694 -21.773 1.00 68.44 87 SER A CA 1
ATOM 655 C C . SER A 1 87 ? -5.338 9.494 -21.284 1.00 68.44 87 SER A C 1
ATOM 657 O O . SER A 1 87 ? -5.848 8.742 -22.112 1.00 68.44 87 SER A O 1
ATOM 659 N N . VAL A 1 88 ? -5.486 9.318 -19.967 1.00 66.06 88 VAL A N 1
ATOM 660 C CA . VAL A 1 88 ? -6.226 8.203 -19.348 1.00 66.06 88 VAL A CA 1
ATOM 661 C C . VAL A 1 88 ? -7.370 8.690 -18.454 1.00 66.06 88 VAL A C 1
ATOM 663 O O . VAL A 1 88 ? -7.814 7.978 -17.566 1.00 66.06 88 VAL A O 1
ATOM 666 N N . GLY A 1 89 ? -7.878 9.901 -18.700 1.00 68.25 89 GLY A N 1
ATOM 667 C CA . GLY A 1 89 ? -9.037 10.429 -17.973 1.00 68.25 89 GLY A CA 1
ATOM 668 C C . GLY A 1 89 ? -8.697 11.146 -16.666 1.00 68.25 89 GLY A C 1
ATOM 669 O O . GLY A 1 89 ? -9.536 11.173 -15.770 1.00 68.25 89 GLY A O 1
ATOM 670 N N . GLY A 1 90 ? -7.498 11.736 -16.567 1.00 71.56 90 GLY A N 1
ATOM 671 C CA . GLY A 1 90 ? -7.116 12.592 -15.438 1.00 71.56 90 GLY A CA 1
ATOM 672 C C . GLY A 1 90 ? -6.789 11.811 -14.167 1.00 71.56 90 GLY A C 1
ATOM 673 O O . GLY A 1 90 ? -7.139 12.237 -13.074 1.00 71.56 90 GLY A O 1
ATOM 674 N N . VAL A 1 91 ? -6.165 10.639 -14.311 1.00 76.62 91 VAL A N 1
ATOM 675 C CA . VAL A 1 91 ? -5.721 9.840 -13.163 1.00 76.62 91 VAL A CA 1
ATOM 676 C C . VAL A 1 91 ? -4.449 10.447 -12.580 1.00 76.62 91 VAL A C 1
ATOM 678 O O . VAL A 1 91 ? -3.546 10.833 -13.330 1.00 76.62 91 VAL A O 1
ATOM 681 N N . THR A 1 92 ? -4.370 10.483 -11.253 1.00 81.94 92 THR A N 1
ATOM 682 C CA . THR A 1 92 ? -3.197 10.941 -10.516 1.00 81.94 92 THR A CA 1
ATOM 683 C C . THR A 1 92 ? -2.159 9.828 -10.423 1.00 81.94 92 THR A C 1
ATOM 685 O O . THR A 1 92 ? -2.454 8.696 -10.030 1.00 81.94 92 THR A O 1
ATOM 688 N N . VAL A 1 93 ? -0.919 10.149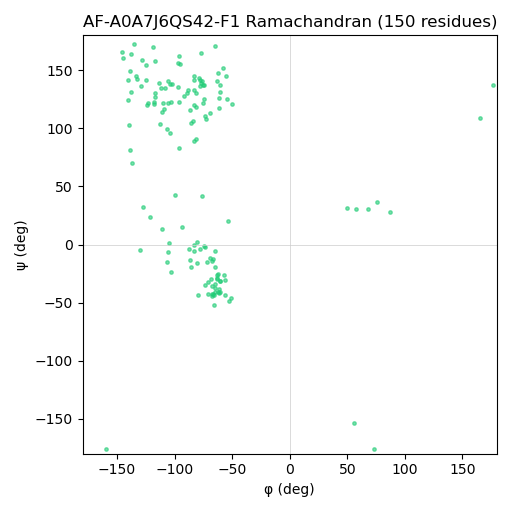 -10.771 1.00 84.94 93 VAL A N 1
ATOM 689 C CA . VAL A 1 93 ? 0.235 9.266 -10.628 1.00 84.94 93 VAL A CA 1
ATOM 690 C C . VAL A 1 93 ? 1.125 9.824 -9.524 1.00 84.94 93 VAL A C 1
ATOM 692 O O . VAL A 1 93 ? 1.591 10.960 -9.652 1.00 84.94 93 VAL A O 1
ATOM 695 N N . PRO A 1 94 ? 1.391 9.050 -8.461 1.00 86.19 94 PRO A N 1
ATOM 696 C CA . PRO A 1 94 ? 2.376 9.446 -7.472 1.00 86.19 94 PRO A CA 1
ATOM 697 C C . PRO A 1 94 ? 3.765 9.369 -8.112 1.00 86.19 94 PRO A C 1
ATOM 699 O O . PRO A 1 94 ? 4.226 8.285 -8.486 1.00 86.19 94 PRO A O 1
ATOM 702 N N . MET A 1 95 ? 4.427 10.513 -8.285 1.00 87.19 95 MET A N 1
ATOM 703 C CA . MET A 1 95 ? 5.791 10.542 -8.806 1.00 87.19 95 MET A CA 1
ATOM 704 C C . MET A 1 95 ? 6.790 10.589 -7.658 1.00 87.19 95 MET A C 1
ATOM 706 O O . MET A 1 95 ? 6.505 11.045 -6.555 1.00 87.19 95 MET A O 1
ATOM 710 N N . GLY A 1 96 ? 8.002 10.114 -7.937 1.00 85.31 96 GLY A N 1
ATOM 711 C CA . GLY A 1 96 ? 9.120 10.328 -7.030 1.00 85.31 96 GLY A CA 1
ATOM 712 C C . GLY A 1 96 ? 9.494 11.818 -6.900 1.00 85.31 96 GLY A C 1
ATOM 713 O O . GLY A 1 96 ? 9.062 12.641 -7.709 1.00 85.31 96 GLY A O 1
ATOM 714 N N . PRO A 1 97 ? 10.380 12.157 -5.951 1.00 93.44 97 PRO A N 1
ATOM 715 C CA . PRO A 1 97 ? 11.191 11.232 -5.163 1.00 93.44 97 PRO A CA 1
ATOM 716 C C . PRO A 1 97 ? 10.405 10.545 -4.041 1.00 93.44 97 PRO A C 1
ATOM 718 O O . PRO A 1 97 ? 9.314 10.962 -3.673 1.00 93.44 97 PRO A O 1
ATOM 721 N N . LEU A 1 98 ? 10.983 9.472 -3.502 1.00 93.56 98 LEU A N 1
ATOM 722 C CA . LEU A 1 98 ? 10.508 8.898 -2.249 1.00 93.56 98 LEU A CA 1
ATOM 723 C C . LEU A 1 98 ? 11.012 9.755 -1.085 1.00 93.56 98 LEU A C 1
ATOM 725 O O . LEU A 1 98 ? 12.186 10.131 -1.062 1.00 93.56 98 LEU A O 1
ATOM 729 N N . ILE A 1 99 ? 10.137 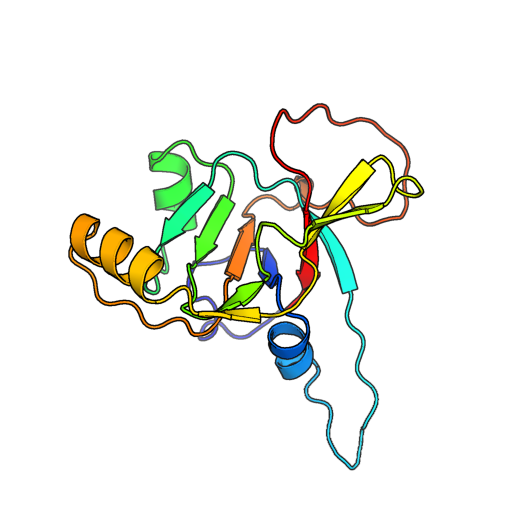10.023 -0.126 1.00 96.12 99 ILE A N 1
ATOM 730 C CA . ILE A 1 99 ? 10.415 10.784 1.091 1.00 96.12 99 ILE A CA 1
ATOM 731 C C . ILE A 1 99 ? 10.231 9.906 2.330 1.00 96.12 99 ILE A C 1
ATOM 733 O O . ILE A 1 99 ? 9.524 8.896 2.295 1.00 96.12 99 ILE A O 1
ATOM 737 N N . ASP A 1 100 ? 10.876 10.301 3.428 1.00 96.94 100 ASP A N 1
ATOM 738 C CA . ASP A 1 100 ? 10.680 9.688 4.741 1.00 96.94 100 ASP A CA 1
ATOM 739 C C . ASP A 1 100 ? 9.342 10.154 5.333 1.00 96.94 100 ASP A C 1
ATOM 741 O O . ASP A 1 100 ? 9.101 11.349 5.507 1.00 96.94 100 ASP A O 1
ATOM 745 N N . THR A 1 101 ? 8.465 9.201 5.629 1.00 96.38 101 THR A N 1
ATOM 746 C CA . THR A 1 101 ? 7.141 9.423 6.226 1.00 96.38 101 THR A CA 1
ATOM 747 C C . THR A 1 101 ? 7.060 8.894 7.658 1.00 96.38 101 THR A C 1
ATOM 749 O O . THR A 1 101 ? 5.965 8.799 8.215 1.00 96.38 101 THR A O 1
ATOM 752 N N . THR A 1 102 ? 8.194 8.566 8.286 1.00 96.56 102 THR A N 1
ATOM 753 C CA . THR A 1 102 ? 8.269 7.966 9.627 1.00 96.56 102 THR A CA 1
ATOM 754 C C . THR A 1 102 ? 7.464 8.738 10.665 1.00 96.56 102 THR A C 1
ATOM 756 O O . THR A 1 102 ? 6.687 8.123 11.388 1.00 96.56 102 THR A O 1
ATOM 759 N N . GLU A 1 103 ? 7.574 10.068 10.709 1.00 96.56 103 GLU A N 1
ATOM 760 C CA . GLU A 1 103 ? 6.837 10.885 11.685 1.00 96.56 103 GLU A CA 1
ATOM 761 C C . GLU A 1 103 ? 5.314 10.759 11.526 1.00 96.56 103 GLU A C 1
ATOM 763 O O . GLU A 1 103 ? 4.593 10.620 12.515 1.00 96.56 103 GLU A O 1
ATOM 768 N N . LEU A 1 104 ? 4.818 10.749 10.283 1.00 95.06 104 LEU A N 1
ATOM 769 C CA . LEU A 1 104 ? 3.391 10.583 9.985 1.00 95.06 104 LEU A CA 1
ATOM 770 C C . LEU A 1 104 ? 2.898 9.194 10.399 1.00 95.06 104 LEU A C 1
ATOM 772 O O . LEU A 1 104 ? 1.829 9.058 10.994 1.00 95.06 104 LEU A O 1
ATOM 776 N N . VAL A 1 105 ? 3.686 8.165 10.090 1.00 96.75 105 VAL A N 1
ATOM 777 C CA . VAL A 1 105 ? 3.359 6.776 10.418 1.00 96.75 105 VAL A CA 1
ATOM 778 C C . VAL A 1 105 ? 3.389 6.550 11.927 1.00 96.75 105 VAL A C 1
ATOM 780 O O . VAL A 1 105 ? 2.498 5.894 12.459 1.00 96.75 105 VAL A O 1
ATOM 783 N N . ASP A 1 106 ? 4.375 7.097 12.634 1.00 96.31 106 ASP A N 1
ATOM 784 C CA . ASP A 1 106 ? 4.507 6.932 14.081 1.00 96.31 106 ASP A CA 1
ATOM 785 C C . ASP A 1 106 ? 3.411 7.710 14.836 1.00 96.31 106 ASP A C 1
ATOM 787 O O . ASP A 1 106 ? 2.902 7.225 15.849 1.00 96.31 106 ASP A O 1
ATOM 791 N N . ALA A 1 107 ? 2.962 8.856 14.312 1.00 96.81 107 ALA A N 1
ATOM 792 C CA . ALA A 1 107 ? 1.800 9.572 14.840 1.00 96.81 107 ALA A CA 1
ATOM 793 C C . ALA A 1 107 ? 0.490 8.776 14.682 1.00 96.81 107 ALA A C 1
ATOM 795 O O . ALA A 1 107 ? -0.329 8.751 15.605 1.00 96.81 107 ALA A O 1
ATOM 796 N N . GLU A 1 108 ? 0.285 8.106 13.543 1.00 96.69 108 GLU A N 1
ATOM 797 C CA . GLU A 1 108 ? -0.858 7.201 13.342 1.00 96.69 108 GLU A CA 1
ATOM 798 C C . GLU A 1 108 ? -0.743 5.965 14.253 1.00 96.69 108 GLU A C 1
ATOM 800 O O . GLU A 1 108 ? -1.708 5.567 14.906 1.00 96.69 108 GLU A O 1
ATOM 805 N N . ALA A 1 109 ? 0.456 5.390 14.369 1.00 95.88 109 ALA A N 1
ATOM 806 C CA . ALA A 1 109 ? 0.721 4.231 15.213 1.00 95.88 109 ALA A CA 1
ATOM 807 C C . ALA A 1 109 ? 0.428 4.517 16.693 1.00 95.88 109 ALA A C 1
ATOM 809 O O . ALA A 1 109 ? -0.210 3.704 17.365 1.00 95.88 109 ALA A O 1
ATOM 810 N N . ALA A 1 110 ? 0.796 5.706 17.181 1.00 96.62 110 ALA A N 1
ATOM 811 C CA . ALA A 1 110 ? 0.480 6.153 18.534 1.00 96.62 110 ALA A CA 1
ATOM 812 C C . ALA A 1 110 ? -1.035 6.257 18.784 1.00 96.62 110 ALA A C 1
ATOM 814 O O . ALA A 1 110 ? -1.499 5.883 19.861 1.00 96.62 110 ALA A O 1
ATOM 815 N N . GLN A 1 111 ? -1.817 6.711 17.797 1.00 95.44 111 GLN A N 1
ATOM 816 C CA . GLN A 1 111 ? -3.283 6.759 17.898 1.00 95.44 111 GLN A CA 1
ATOM 817 C C . GLN A 1 111 ? -3.909 5.361 17.936 1.00 95.44 111 GLN A C 1
ATOM 819 O O . GLN A 1 111 ? -4.897 5.144 18.638 1.00 95.44 111 GLN A O 1
ATOM 824 N N . LEU A 1 112 ? -3.325 4.411 17.203 1.00 92.94 112 LEU A N 1
ATOM 825 C CA . LEU A 1 112 ? -3.770 3.017 17.169 1.00 92.94 112 LEU A CA 1
ATOM 826 C C . LEU A 1 112 ? -3.272 2.193 18.369 1.00 92.94 112 LEU A C 1
ATOM 828 O O . LEU A 1 112 ? -3.807 1.116 18.625 1.00 92.94 112 LEU A O 1
ATOM 832 N N . GLY A 1 113 ? -2.276 2.684 19.115 1.00 95.12 113 GLY A N 1
ATOM 833 C CA . GLY A 1 113 ? -1.603 1.915 20.165 1.00 95.12 113 GLY A CA 1
ATOM 834 C C . GLY A 1 113 ? -0.772 0.756 19.604 1.00 95.12 113 GLY A C 1
ATOM 835 O O . GLY A 1 113 ? -0.636 -0.280 20.253 1.00 95.12 113 GLY A O 1
ATOM 836 N N . GLU A 1 114 ? -0.249 0.918 18.389 1.00 93.81 114 GLU A N 1
ATOM 837 C CA . GLU A 1 114 ? 0.505 -0.089 17.639 1.00 93.81 114 GLU A CA 1
ATOM 838 C C . GLU A 1 114 ? 1.938 0.399 17.355 1.00 93.81 114 GLU A C 1
ATOM 840 O O . GLU A 1 114 ? 2.286 1.560 17.564 1.00 93.81 114 GLU A O 1
ATOM 845 N N . THR A 1 115 ? 2.790 -0.500 16.861 1.00 91.31 115 THR A N 1
ATOM 846 C CA . THR A 1 115 ? 4.120 -0.171 16.328 1.00 91.31 115 THR A CA 1
ATOM 847 C C . THR A 1 115 ? 4.130 -0.401 14.825 1.00 91.31 115 THR A C 1
ATOM 849 O O . THR A 1 115 ? 3.679 -1.451 14.367 1.00 91.31 115 THR A O 1
ATOM 852 N N . SER A 1 116 ? 4.681 0.540 14.065 1.00 90.62 116 SER A N 1
ATOM 853 C CA . SER A 1 116 ? 4.762 0.441 12.611 1.00 90.62 116 SER A CA 1
ATOM 854 C C . SER A 1 116 ? 5.866 -0.517 12.143 1.00 90.62 116 SER A C 1
ATOM 856 O O . SER A 1 116 ? 6.957 -0.549 12.715 1.00 90.62 116 SER A O 1
ATOM 858 N N . SER A 1 117 ? 5.601 -1.302 11.092 1.00 86.38 117 SER A N 1
ATOM 859 C CA . SER A 1 117 ? 6.569 -2.275 10.541 1.00 86.38 117 SER A CA 1
ATOM 860 C C . SER A 1 117 ? 6.770 -2.199 9.024 1.00 86.38 117 SER A C 1
ATOM 862 O O . SER A 1 117 ? 7.628 -2.898 8.484 1.00 86.38 117 SER A O 1
ATOM 864 N N . LEU A 1 118 ? 6.007 -1.356 8.324 1.00 91.44 118 LEU A N 1
ATOM 865 C CA . LEU A 1 118 ? 6.042 -1.263 6.868 1.00 91.44 118 LEU A CA 1
ATOM 866 C C . LEU A 1 118 ? 7.094 -0.254 6.394 1.00 91.44 118 LEU A C 1
ATOM 868 O O . LEU A 1 118 ? 7.141 0.888 6.852 1.00 91.44 118 LEU A O 1
ATOM 872 N N . LEU A 1 119 ? 7.903 -0.662 5.413 1.00 92.25 119 LEU A N 1
ATOM 873 C CA . LEU A 1 119 ? 8.859 0.232 4.752 1.00 92.25 119 LEU A CA 1
ATOM 874 C C . LEU A 1 119 ? 8.186 1.112 3.697 1.00 92.25 119 LEU A C 1
ATOM 876 O O . LEU A 1 119 ? 8.439 2.304 3.668 1.00 92.25 119 LEU A O 1
ATOM 880 N N . TYR A 1 120 ? 7.293 0.553 2.882 1.00 92.50 120 TYR A N 1
ATOM 881 C CA . TYR A 1 120 ? 6.577 1.294 1.839 1.00 92.50 120 TYR A CA 1
ATOM 882 C C . TYR A 1 120 ? 5.078 1.079 1.949 1.00 92.50 120 TYR A C 1
ATOM 884 O O . TYR A 1 120 ? 4.650 0.056 2.496 1.00 92.50 120 TYR A O 1
ATOM 892 N N . ASN A 1 12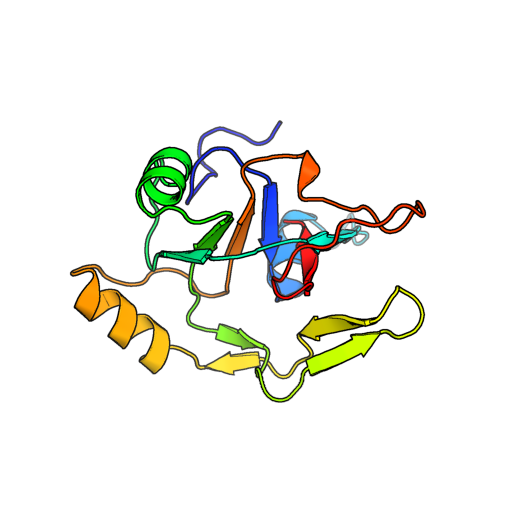1 ? 4.305 2.002 1.382 1.00 93.75 121 ASN A N 1
ATOM 893 C CA . ASN A 1 121 ? 2.856 1.891 1.345 1.00 93.75 121 ASN A CA 1
ATOM 894 C C . ASN A 1 121 ? 2.384 0.605 0.656 1.00 93.75 121 ASN A C 1
ATOM 896 O O . ASN A 1 121 ? 3.052 0.028 -0.208 1.00 93.75 121 ASN A O 1
ATOM 900 N N . GLU A 1 122 ? 1.215 0.150 1.078 1.00 92.56 122 GLU A N 1
ATOM 901 C CA . GLU A 1 122 ? 0.451 -0.934 0.477 1.00 92.56 122 GLU A CA 1
ATOM 902 C C . GLU A 1 122 ? -1.018 -0.530 0.445 1.00 92.56 122 GLU A C 1
ATOM 904 O O . GLU A 1 122 ? -1.580 -0.100 1.454 1.00 92.56 122 GLU A O 1
ATOM 909 N N . PHE A 1 123 ? -1.656 -0.692 -0.705 1.00 92.88 123 PHE A N 1
ATOM 910 C CA . PHE A 1 123 ? -3.065 -0.395 -0.899 1.00 92.88 123 PHE A CA 1
ATOM 911 C C . PHE A 1 123 ? -3.798 -1.678 -1.246 1.00 92.88 123 PHE A C 1
ATOM 913 O O . PHE A 1 123 ? -3.411 -2.397 -2.167 1.00 92.88 123 PHE A O 1
ATOM 920 N N . ILE A 1 124 ? -4.856 -1.974 -0.496 1.00 93.44 124 ILE A N 1
ATOM 921 C CA . ILE A 1 124 ? -5.576 -3.237 -0.607 1.00 93.44 124 ILE A CA 1
ATOM 922 C C . ILE A 1 124 ? -7.043 -2.961 -0.880 1.00 93.44 124 ILE A C 1
ATOM 924 O O . ILE A 1 124 ? -7.741 -2.366 -0.057 1.00 93.44 124 ILE A O 1
ATOM 928 N N . VAL A 1 125 ? -7.533 -3.451 -2.016 1.00 92.06 125 VAL A N 1
ATOM 929 C CA . VAL A 1 125 ? -8.967 -3.450 -2.337 1.00 92.06 125 VAL A CA 1
ATOM 930 C C . VAL A 1 125 ? -9.535 -4.858 -2.204 1.00 92.06 125 VAL A C 1
ATOM 932 O O . VAL A 1 125 ? -8.912 -5.857 -2.574 1.00 92.06 125 VAL A O 1
ATOM 935 N N . TYR A 1 126 ? -10.748 -4.947 -1.665 1.00 89.06 126 TYR A N 1
ATOM 936 C CA . TYR A 1 126 ? -11.393 -6.224 -1.336 1.00 89.06 126 TYR A CA 1
ATOM 937 C C . TYR A 1 126 ? -12.511 -6.621 -2.303 1.00 89.06 126 TYR A C 1
ATOM 939 O O . TYR A 1 126 ? -13.056 -7.726 -2.180 1.00 89.06 126 TYR A O 1
ATOM 947 N N . ASN A 1 127 ? -12.861 -5.726 -3.229 1.00 82.25 127 ASN A N 1
ATOM 948 C CA . ASN A 1 127 ? -13.811 -5.943 -4.309 1.00 82.25 127 ASN A CA 1
ATOM 949 C C . ASN A 1 127 ? -13.090 -5.799 -5.655 1.00 82.25 127 ASN A C 1
ATOM 951 O O . ASN A 1 127 ? -12.522 -4.754 -5.960 1.00 82.25 127 ASN A O 1
ATOM 955 N N . THR A 1 128 ? -13.141 -6.841 -6.485 1.00 70.25 128 THR A N 1
ATOM 956 C CA . THR A 1 128 ? -12.481 -6.864 -7.799 1.00 70.25 128 THR A CA 1
ATOM 957 C C . THR A 1 128 ? -13.065 -5.851 -8.782 1.00 70.25 128 THR A C 1
ATOM 959 O O . THR A 1 128 ? -12.384 -5.484 -9.732 1.00 70.25 128 THR A O 1
ATOM 962 N N . ALA A 1 129 ? -14.290 -5.365 -8.550 1.00 70.75 129 ALA A N 1
ATOM 963 C CA . ALA A 1 129 ? -14.886 -4.289 -9.340 1.00 70.75 129 ALA A CA 1
ATOM 964 C C . ALA A 1 129 ? -14.208 -2.919 -9.127 1.00 70.75 129 ALA A C 1
ATOM 966 O O . ALA A 1 129 ? -14.463 -2.004 -9.896 1.00 70.75 129 ALA A O 1
ATOM 967 N N . GLN A 1 130 ? -13.341 -2.765 -8.114 1.00 59.50 130 GLN A N 1
ATOM 968 C CA . GLN A 1 130 ? -12.573 -1.530 -7.879 1.00 59.50 130 GLN A CA 1
ATOM 969 C C . GLN A 1 130 ? -11.326 -1.401 -8.774 1.00 59.50 130 GLN A C 1
ATOM 971 O O . GLN A 1 130 ? -10.568 -0.445 -8.617 1.00 59.50 130 GLN A O 1
ATOM 976 N N . ARG A 1 131 ? -11.092 -2.359 -9.683 1.00 58.38 131 ARG A N 1
ATOM 977 C CA . ARG A 1 131 ? -9.967 -2.344 -10.622 1.00 58.38 131 ARG A CA 1
ATOM 978 C C . ARG A 1 131 ? -10.473 -2.026 -12.023 1.00 58.38 131 ARG A C 1
ATOM 980 O O . ARG A 1 131 ? -10.922 -2.938 -12.720 1.00 58.38 131 ARG A O 1
ATOM 987 N N . ASP A 1 132 ? -10.348 -0.772 -12.447 1.00 54.69 132 ASP A N 1
ATOM 988 C CA . ASP A 1 132 ? -10.472 -0.463 -13.868 1.00 54.69 132 ASP A CA 1
ATOM 989 C C . ASP A 1 132 ? -9.101 -0.714 -14.499 1.00 54.69 132 ASP A C 1
ATOM 991 O O . ASP A 1 132 ? -8.102 -0.042 -14.244 1.00 54.69 132 ASP A O 1
ATOM 995 N N . THR A 1 133 ? -9.009 -1.813 -15.241 1.00 46.75 133 THR A N 1
ATOM 996 C CA . THR A 1 133 ? -7.794 -2.102 -16.007 1.00 46.75 133 THR A CA 1
ATOM 997 C C . THR A 1 133 ? -7.819 -1.144 -17.196 1.00 46.75 133 THR A C 1
ATOM 999 O O . THR A 1 133 ? -8.885 -0.989 -17.784 1.00 46.75 133 THR A O 1
ATOM 1002 N N . LEU A 1 134 ? -6.683 -0.532 -17.556 1.00 43.38 134 LEU A N 1
ATOM 1003 C CA . LEU A 1 134 ? -6.474 0.507 -18.595 1.00 43.38 134 LEU A CA 1
ATOM 1004 C C . LEU A 1 134 ? -6.981 0.187 -20.033 1.00 43.38 134 LEU A C 1
ATOM 1006 O O . LEU A 1 134 ? -6.569 0.810 -21.006 1.00 43.38 134 LEU A O 1
ATOM 1010 N N . SER A 1 135 ? -7.903 -0.760 -20.203 1.00 34.03 135 SER A N 1
ATOM 1011 C CA . SER A 1 135 ? -8.596 -1.090 -21.441 1.00 34.03 135 SER A CA 1
ATOM 1012 C C . SER A 1 135 ? -10.105 -1.331 -21.233 1.00 34.03 135 SER A C 1
ATOM 1014 O O . SER A 1 135 ? -10.566 -2.463 -21.393 1.00 34.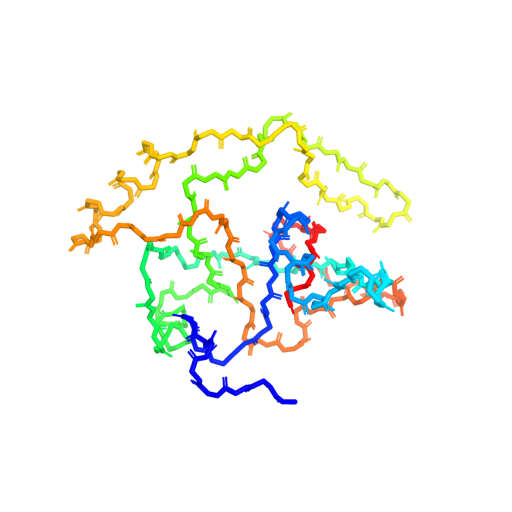03 135 SER A O 1
ATOM 1016 N N . ARG A 1 136 ? -10.902 -0.300 -20.925 1.00 32.59 136 ARG A N 1
ATOM 1017 C CA . ARG A 1 136 ? -12.227 -0.065 -21.549 1.00 32.59 136 ARG A CA 1
ATOM 1018 C C . ARG A 1 136 ? -12.959 1.136 -20.950 1.00 32.59 136 ARG A C 1
ATOM 1020 O O . ARG A 1 136 ? -13.060 1.315 -19.753 1.00 32.59 136 ARG A O 1
ATOM 1027 N N . THR A 1 137 ? -13.545 1.903 -21.856 1.00 38.69 137 THR A N 1
ATOM 1028 C CA . THR A 1 137 ? -14.517 2.979 -21.660 1.00 38.69 137 THR A CA 1
ATOM 1029 C C . THR A 1 137 ? -15.754 2.546 -20.858 1.00 38.69 137 THR A C 1
ATOM 1031 O O . THR A 1 137 ? -16.475 1.652 -21.307 1.00 38.69 137 THR A O 1
ATOM 1034 N N . GLY A 1 138 ? -16.076 3.245 -19.765 1.00 31.22 138 GLY A N 1
ATOM 1035 C CA . GLY A 1 138 ? -17.403 3.203 -19.133 1.00 31.22 138 GLY A CA 1
ATOM 1036 C C . GLY A 1 138 ? -17.411 3.802 -17.726 1.00 31.22 138 GLY A C 1
ATOM 1037 O O . GLY A 1 138 ? -16.850 3.226 -16.809 1.00 31.22 138 GLY A O 1
ATOM 1038 N N . GLY A 1 139 ? -18.033 4.972 -17.561 1.00 36.41 139 GLY A N 1
ATOM 1039 C CA . GLY A 1 139 ? -17.905 5.806 -16.366 1.00 36.41 139 GLY A CA 1
ATOM 1040 C C . GLY A 1 139 ? -18.384 5.177 -15.054 1.00 36.41 139 GLY A C 1
ATOM 1041 O O . GLY A 1 139 ? -19.553 4.825 -14.908 1.00 36.41 139 GLY A O 1
ATOM 1042 N N . PHE A 1 140 ? -17.494 5.184 -14.062 1.00 35.34 140 PHE A N 1
ATOM 1043 C CA . PHE A 1 140 ? -17.828 5.187 -12.641 1.00 35.34 140 PHE A CA 1
ATOM 1044 C C . PHE A 1 140 ? -17.482 6.564 -12.055 1.00 35.34 140 PHE A C 1
ATOM 1046 O O . PHE A 1 140 ? -16.321 6.972 -12.038 1.00 35.34 140 PHE A O 1
ATOM 1053 N N . HIS A 1 141 ? -18.496 7.293 -11.580 1.00 33.53 141 HIS A N 1
ATOM 1054 C CA . HIS A 1 141 ? -18.314 8.470 -10.727 1.00 33.53 141 HIS A CA 1
ATOM 1055 C C . HIS A 1 141 ? -18.144 7.983 -9.282 1.00 33.53 141 HIS A C 1
ATOM 1057 O O . HIS A 1 141 ? -19.119 7.814 -8.552 1.00 33.53 141 HIS A O 1
ATOM 1063 N N . ALA A 1 142 ? -16.901 7.715 -8.887 1.00 38.28 142 ALA A N 1
ATOM 1064 C CA . ALA A 1 142 ? -16.521 7.583 -7.487 1.00 38.28 142 ALA A CA 1
ATOM 1065 C C . ALA A 1 142 ? -15.813 8.878 -7.078 1.00 38.28 142 ALA A C 1
ATOM 1067 O O . ALA A 1 142 ? -14.826 9.267 -7.694 1.00 38.28 142 ALA A O 1
ATOM 1068 N N . ASN A 1 143 ? -16.336 9.550 -6.055 1.00 36.28 143 ASN A N 1
ATOM 1069 C CA . ASN A 1 143 ? -15.809 10.801 -5.505 1.00 36.28 143 ASN A CA 1
ATOM 1070 C C . ASN A 1 143 ? -14.557 10.559 -4.631 1.00 36.28 143 ASN A C 1
ATOM 1072 O O . ASN A 1 143 ? -14.459 11.080 -3.525 1.00 36.28 143 ASN A O 1
ATOM 1076 N N . GLY A 1 144 ? -13.653 9.686 -5.081 1.00 47.06 144 GLY A N 1
ATOM 1077 C CA . GLY A 1 144 ? -12.441 9.285 -4.373 1.00 47.06 144 GLY A CA 1
ATOM 1078 C C . GLY A 1 144 ? -11.245 9.335 -5.312 1.00 47.06 144 GLY A C 1
ATOM 1079 O O . GLY A 1 144 ? -11.380 9.019 -6.494 1.00 47.06 144 GLY A O 1
ATOM 1080 N N . SER A 1 145 ? -10.098 9.758 -4.787 1.00 53.84 145 SER A N 1
ATOM 1081 C CA . SER A 1 145 ? -8.854 9.935 -5.533 1.00 53.84 145 SER A CA 1
ATOM 1082 C C . SER A 1 145 ? -8.519 8.685 -6.355 1.00 53.84 145 SER A C 1
ATOM 1084 O O . SER A 1 145 ? -8.423 7.574 -5.827 1.00 53.84 145 SER A O 1
ATOM 1086 N N . LYS A 1 146 ? -8.415 8.865 -7.674 1.00 56.09 146 LYS A N 1
ATOM 1087 C CA . LYS A 1 146 ? -8.030 7.826 -8.631 1.00 56.09 146 LYS A CA 1
ATOM 1088 C C . LYS A 1 146 ? -6.511 7.813 -8.699 1.00 56.09 146 LYS A C 1
ATOM 1090 O O . LYS A 1 146 ? -5.923 8.798 -9.139 1.00 56.09 146 LYS A O 1
ATOM 1095 N N . HIS A 1 147 ? -5.893 6.713 -8.287 1.0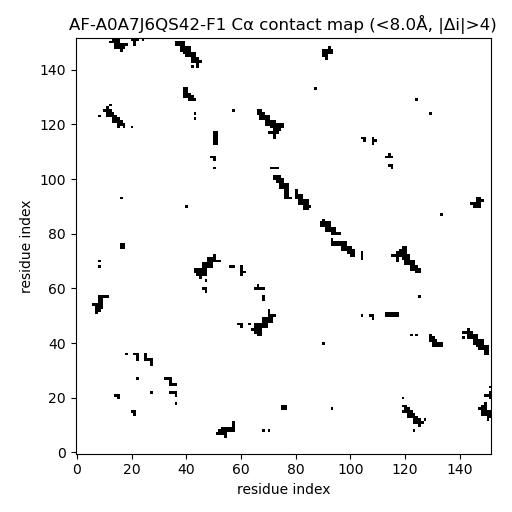0 63.53 147 HIS A N 1
ATOM 1096 C CA . HIS A 1 147 ? -4.439 6.573 -8.325 1.00 63.53 147 HIS A CA 1
ATOM 1097 C C . HIS A 1 147 ? -4.024 5.504 -9.331 1.00 63.53 147 HIS A C 1
ATOM 1099 O O . HIS A 1 147 ? -4.643 4.437 -9.394 1.00 63.53 147 HIS A O 1
ATOM 1105 N N . VAL A 1 148 ? -2.956 5.772 -10.086 1.00 62.03 148 VAL A N 1
ATOM 1106 C CA . VAL A 1 148 ? -2.216 4.719 -10.789 1.00 62.03 148 VAL A CA 1
ATOM 1107 C C . VAL A 1 148 ? -1.227 4.097 -9.816 1.00 62.03 148 VAL A C 1
ATOM 1109 O O . VAL A 1 148 ? -0.344 4.783 -9.308 1.00 62.03 148 VAL A O 1
ATOM 1112 N N . ILE A 1 149 ? -1.361 2.797 -9.575 1.00 70.38 149 ILE A N 1
ATOM 1113 C CA . ILE A 1 149 ? -0.518 2.068 -8.625 1.00 70.38 149 ILE A CA 1
ATOM 1114 C C . ILE A 1 149 ? -0.031 0.764 -9.277 1.00 70.38 149 ILE A C 1
ATOM 1116 O O . ILE A 1 149 ? -0.746 0.168 -10.092 1.00 70.38 149 ILE A O 1
ATOM 1120 N N . ALA A 1 150 ? 1.198 0.340 -8.971 1.00 69.56 150 ALA A N 1
ATOM 1121 C CA . ALA A 1 150 ? 1.749 -0.924 -9.457 1.00 69.56 150 ALA A CA 1
ATOM 1122 C C . ALA A 1 150 ? 1.203 -2.100 -8.634 1.00 69.56 150 ALA A C 1
ATOM 1124 O O . ALA A 1 150 ? 0.980 -1.965 -7.435 1.00 69.56 150 ALA A O 1
ATOM 1125 N N . THR A 1 151 ? 0.953 -3.243 -9.271 1.00 67.62 151 THR A N 1
ATOM 1126 C CA . THR A 1 151 ? 0.550 -4.470 -8.565 1.00 67.62 151 THR A CA 1
ATOM 1127 C C . THR A 1 151 ? 1.760 -5.211 -8.015 1.00 67.62 151 THR A C 1
ATOM 1129 O O . THR A 1 151 ? 2.703 -5.450 -8.774 1.00 67.62 151 THR A O 1
ATOM 1132 N N . ASP A 1 152 ? 1.672 -5.628 -6.754 1.00 58.84 152 ASP A N 1
ATOM 1133 C CA . ASP A 1 152 ? 2.583 -6.599 -6.136 1.00 58.84 152 ASP A CA 1
ATOM 1134 C C . ASP A 1 152 ? 2.324 -8.029 -6.648 1.00 58.84 152 ASP A C 1
ATOM 1136 O O . ASP A 1 152 ? 1.168 -8.353 -7.018 1.00 58.84 152 ASP A O 1
#

Foldseek 3Di:
DDDPVPQLQADFFKWFLDVVVLVVVQVADPVRNDGDKAWWWFQQFFEAEDQGGDNCNVVVCVVVVGFKYKHAAQKEADPVPWDFDVVQPGAIRRDDDIDGCPVVSVVVCVVVVHDGDHHGMMMGGHDPVRTDRSDDDDDDPDPGHTYTTITD

Organism: Perkinsus olseni (NCBI:txid32597)

Radius of gyration: 15.54 Å; Cα contacts (8 Å, |Δi|>4): 310; chains: 1; bounding box: 39×36×42 Å

Nearest PDB structures (foldseek):
  3kjd-assembly1_A  TM=9.013E-01  e=1.465E-10  Homo sapiens
  5dsy-assembly4_D  TM=8.580E-01  e=6.505E-11  Homo sapiens
  5dsy-assembly2_B  TM=8.431E-01  e=8.889E-11  Homo sapiens
  4pjv-assembly2_B  TM=8.521E-01  e=2.415E-10  Homo sapiens
  4zzx-assembly2_B  TM=8.414E-01  e=5.439E-10  Homo sapiens

Mean predicted aligned error: 7.87 Å

pLDDT: mean 81.2, std 18.28, range [31.22, 96.94]